Protein AF-A0A2V9LYQ8-F1 (afdb_monomer)

Foldseek 3Di:
DEEEEEPDDDPVVVVVVVCCCPPPNVPYHYHYHHLVCQQVCCVVVVHAYDCHPNGPHHDDDDD

Nearest PDB structures (foldseek):
  6z17-assembly1_AAA  TM=5.771E-01  e=2.092E+00  Pseudomonas aeruginosa UCBPP-PA14
  7nbw-assembly1_A-2  TM=6.479E-01  e=4.473E+00  Pseudomonas aeruginosa PAO1
  1y4t-assembly2_D  TM=5.550E-01  e=2.955E+00  Campylobacter jejuni
  6ekh-assembly1_Y  TM=5.828E-01  e=5.896E+00  Methanococcus maripaludis

Solvent-accessible surface area (backbone atoms only — not comparable to full-atom values): 3517 Å² total; per-residue (Å²): 96,47,33,26,25,37,54,80,83,47,72,68,58,53,51,50,54,49,48,40,35,73,76,74,36,76,73,51,43,80,44,72,35,56,43,90,43,19,36,57,49,18,65,77,70,68,29,48,17,33,66,18,71,80,20,85,41,46,67,71,84,88,1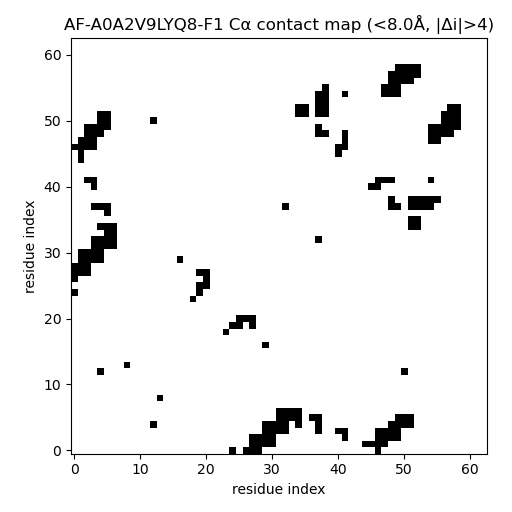24

pLDDT: mean 89.11, std 10.06, range [38.44, 96.81]

Structure (mmCIF, N/CA/C/O backbone):
data_AF-A0A2V9LYQ8-F1
#
_entry.id   AF-A0A2V9LYQ8-F1
#
loop_
_atom_site.group_PDB
_atom_site.id
_atom_site.type_symbol
_atom_site.label_atom_id
_atom_site.label_alt_id
_atom_site.label_comp_id
_atom_site.label_asym_id
_atom_site.label_entity_id
_atom_site.label_seq_id
_atom_site.pdbx_PDB_ins_code
_atom_site.Cartn_x
_atom_site.Cartn_y
_atom_site.Cartn_z
_atom_site.occupancy
_atom_site.B_iso_or_equiv
_atom_site.auth_seq_id
_atom_site.auth_comp_id
_atom_site.auth_asym_id
_atom_site.auth_atom_id
_atom_site.pdbx_PDB_model_num
ATOM 1 N N . MET A 1 1 ? -5.664 2.370 9.186 1.00 90.56 1 MET A N 1
ATOM 2 C CA . MET A 1 1 ? -4.214 2.451 8.880 1.00 90.56 1 MET A CA 1
ATOM 3 C C . MET A 1 1 ? -4.029 2.599 7.376 1.00 90.56 1 MET A C 1
ATOM 5 O O . MET A 1 1 ? -4.866 2.102 6.627 1.00 90.56 1 MET A O 1
ATOM 9 N N . LYS A 1 2 ? -2.969 3.281 6.922 1.00 94.56 2 LYS A N 1
ATOM 10 C CA . LYS A 1 2 ? -2.665 3.422 5.488 1.00 94.56 2 LYS A CA 1
ATOM 11 C C . LYS A 1 2 ? -1.613 2.407 5.064 1.00 94.56 2 LYS A C 1
ATOM 13 O O . LYS A 1 2 ? -0.615 2.226 5.753 1.00 94.56 2 LYS A O 1
ATOM 18 N N . TRP A 1 3 ? -1.831 1.785 3.916 1.00 95.38 3 TRP A N 1
ATOM 19 C CA . TRP A 1 3 ? -0.936 0.807 3.315 1.00 95.38 3 TRP A CA 1
ATOM 20 C C . TRP A 1 3 ? -0.579 1.250 1.902 1.00 95.38 3 TRP A C 1
ATOM 22 O O . TRP A 1 3 ? -1.417 1.808 1.196 1.00 95.38 3 TRP A O 1
ATOM 32 N N . THR A 1 4 ? 0.651 0.999 1.472 1.00 94.69 4 THR A N 1
ATOM 33 C CA . THR A 1 4 ? 1.101 1.331 0.117 1.00 94.69 4 THR A CA 1
ATOM 34 C C . THR A 1 4 ? 1.771 0.131 -0.542 1.00 94.69 4 THR A C 1
ATOM 36 O O . THR A 1 4 ? 2.486 -0.640 0.094 1.00 94.69 4 THR A O 1
ATOM 39 N N . THR A 1 5 ? 1.499 -0.088 -1.824 1.00 94.44 5 THR A N 1
ATOM 40 C CA . THR A 1 5 ? 2.114 -1.172 -2.596 1.00 94.44 5 THR A CA 1
ATOM 41 C C . THR A 1 5 ? 2.236 -0.793 -4.066 1.00 94.44 5 THR A C 1
ATOM 43 O O . THR A 1 5 ? 1.662 0.191 -4.539 1.00 94.44 5 THR A O 1
ATOM 46 N N . ARG A 1 6 ? 3.006 -1.577 -4.819 1.00 91.38 6 ARG A N 1
ATOM 47 C CA . ARG A 1 6 ? 3.271 -1.302 -6.230 1.00 91.38 6 ARG A CA 1
ATOM 48 C C . ARG A 1 6 ? 2.033 -1.515 -7.116 1.00 91.38 6 ARG A C 1
ATOM 50 O O . ARG A 1 6 ? 1.273 -2.473 -6.937 1.00 91.38 6 ARG A O 1
ATOM 57 N N . LYS A 1 7 ? 1.882 -0.675 -8.144 1.00 81.38 7 LYS A N 1
ATOM 58 C CA . LYS A 1 7 ? 0.878 -0.771 -9.218 1.00 81.38 7 LYS A CA 1
ATOM 59 C C . LYS A 1 7 ? 1.094 -2.041 -10.066 1.00 81.38 7 LYS A C 1
ATOM 61 O O . LYS A 1 7 ? 2.153 -2.662 -10.001 1.00 81.38 7 LYS A O 1
ATOM 66 N N . GLN A 1 8 ? 0.082 -2.447 -10.842 1.00 75.69 8 GLN A N 1
ATOM 67 C CA . GLN A 1 8 ? -0.077 -3.766 -11.505 1.00 75.69 8 GLN A CA 1
ATOM 68 C C . GLN A 1 8 ? -0.448 -4.910 -10.560 1.00 75.69 8 GLN A C 1
ATOM 70 O O . GLN A 1 8 ? 0.351 -5.815 -10.322 1.00 75.69 8 GLN A O 1
ATOM 75 N N . ILE A 1 9 ? -1.665 -4.859 -10.030 1.00 62.38 9 ILE A N 1
ATOM 76 C CA . ILE A 1 9 ? -2.222 -5.833 -9.093 1.00 62.38 9 ILE A CA 1
ATOM 77 C C . ILE A 1 9 ? -2.065 -7.267 -9.637 1.00 62.38 9 ILE A C 1
ATOM 79 O O . ILE A 1 9 ? -2.687 -7.648 -10.623 1.00 62.38 9 ILE A O 1
ATOM 83 N N . ARG A 1 10 ? -1.210 -8.061 -8.984 1.00 77.88 10 ARG A N 1
ATOM 84 C CA . ARG A 1 10 ? -1.200 -9.528 -9.099 1.00 77.88 10 ARG A CA 1
ATOM 85 C C . ARG A 1 10 ? -2.036 -10.100 -7.957 1.00 77.88 10 ARG A C 1
ATOM 87 O O . ARG A 1 10 ? -2.142 -9.457 -6.915 1.00 77.88 10 ARG A O 1
ATOM 94 N N . VAL A 1 11 ? -2.554 -11.318 -8.131 1.00 84.12 11 VAL A N 1
ATOM 95 C CA . VAL A 1 11 ? -3.432 -12.003 -7.157 1.00 84.12 11 VAL A CA 1
ATOM 96 C C . VAL A 1 11 ? -2.900 -11.917 -5.721 1.00 84.12 11 VAL A C 1
ATOM 98 O O . VAL A 1 11 ? -3.667 -11.613 -4.813 1.00 84.12 11 VAL A O 1
ATOM 101 N N . ASN A 1 12 ? -1.586 -12.085 -5.525 1.00 83.94 12 ASN A N 1
ATOM 102 C CA . ASN A 1 12 ? -0.950 -12.006 -4.207 1.00 83.94 12 ASN A CA 1
ATOM 103 C C . ASN A 1 12 ? -1.231 -10.673 -3.482 1.00 83.94 12 ASN A C 1
ATOM 105 O O . ASN A 1 12 ? -1.659 -10.663 -2.336 1.00 83.94 12 ASN A O 1
ATOM 109 N N . ARG A 1 13 ? -1.095 -9.531 -4.169 1.00 88.62 13 ARG A N 1
ATOM 110 C CA . ARG A 1 13 ? -1.324 -8.208 -3.563 1.00 88.62 13 ARG A CA 1
ATOM 111 C C . ARG A 1 13 ? -2.786 -7.978 -3.198 1.00 88.62 13 ARG A C 1
ATOM 113 O O . ARG A 1 13 ? -3.061 -7.440 -2.132 1.00 88.62 13 ARG A O 1
ATOM 120 N N . THR A 1 14 ? -3.723 -8.424 -4.036 1.00 90.12 14 THR A N 1
ATOM 121 C CA . THR A 1 14 ? -5.154 -8.355 -3.70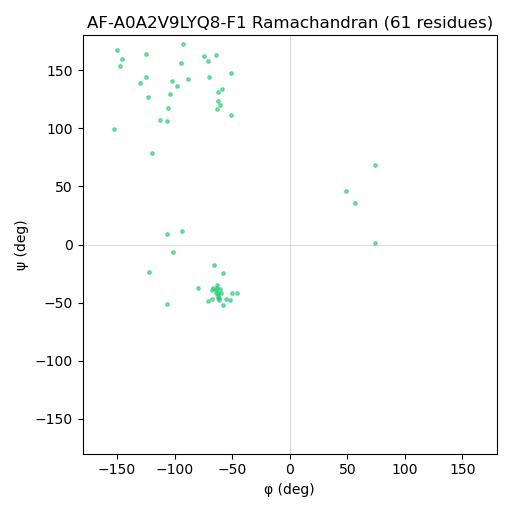1 1.00 90.12 14 THR A CA 1
ATOM 122 C C . THR A 1 14 ? -5.484 -9.223 -2.495 1.00 90.12 14 THR A C 1
ATOM 124 O O . THR A 1 14 ? -6.232 -8.784 -1.625 1.00 90.12 14 THR A O 1
ATOM 127 N N . ALA A 1 15 ? -4.913 -10.430 -2.422 1.00 91.75 15 ALA A N 1
ATOM 128 C CA . ALA A 1 15 ? -5.096 -11.332 -1.292 1.00 91.75 15 ALA A CA 1
ATOM 129 C C . ALA A 1 15 ? -4.552 -10.719 0.008 1.00 91.75 15 ALA A C 1
ATOM 131 O O . ALA A 1 15 ? -5.242 -10.756 1.025 1.00 91.75 15 ALA A O 1
ATOM 132 N N . THR A 1 16 ? -3.384 -10.070 -0.036 1.00 92.69 16 THR A N 1
ATOM 133 C CA . THR A 1 16 ? -2.832 -9.334 1.111 1.00 92.69 16 THR A CA 1
ATOM 134 C C . THR A 1 16 ? -3.742 -8.184 1.541 1.00 92.69 16 THR A C 1
ATOM 136 O O . THR A 1 16 ? -4.075 -8.091 2.721 1.00 92.69 16 THR A O 1
ATOM 139 N N . CYS A 1 17 ? -4.224 -7.347 0.611 1.00 93.50 17 CYS A N 1
ATOM 140 C CA . CYS A 1 17 ? -5.172 -6.276 0.946 1.00 93.50 17 CYS A CA 1
ATOM 141 C C . CYS A 1 17 ? -6.463 -6.829 1.567 1.00 93.50 17 CYS A C 1
ATOM 143 O O . CYS A 1 17 ? -6.969 -6.277 2.544 1.00 93.50 17 CYS A O 1
ATOM 145 N N . TRP A 1 18 ? -6.992 -7.930 1.021 1.00 94.88 18 TRP A N 1
ATOM 146 C CA . TRP A 1 18 ? -8.172 -8.601 1.561 1.00 94.88 18 TRP A CA 1
ATOM 147 C C . TRP A 1 18 ? -7.927 -9.118 2.980 1.00 94.88 18 TRP A C 1
ATOM 149 O O . TRP A 1 18 ? -8.747 -8.871 3.860 1.00 94.88 18 TRP A O 1
ATOM 159 N N . LEU A 1 19 ? -6.791 -9.774 3.223 1.00 95.62 19 LEU A N 1
ATOM 160 C CA . LEU A 1 19 ? -6.428 -10.308 4.534 1.00 95.62 19 LEU A CA 1
ATOM 161 C C . LEU A 1 19 ? -6.291 -9.189 5.570 1.00 95.62 19 LEU A C 1
ATOM 163 O O . LEU A 1 19 ? -6.856 -9.297 6.658 1.00 95.62 19 LEU A O 1
ATOM 167 N N . ILE A 1 20 ? -5.623 -8.088 5.209 1.00 95.06 20 ILE A N 1
ATOM 168 C CA . ILE A 1 20 ? -5.503 -6.902 6.065 1.00 95.06 20 ILE A CA 1
ATOM 169 C C . ILE A 1 20 ? -6.894 -6.366 6.412 1.00 95.06 20 ILE A C 1
ATOM 171 O O . ILE A 1 20 ? -7.210 -6.234 7.591 1.00 95.06 20 ILE A O 1
ATOM 175 N N . ARG A 1 21 ? -7.759 -6.132 5.414 1.00 95.69 21 ARG A N 1
ATOM 176 C CA . ARG A 1 21 ? -9.119 -5.625 5.669 1.00 95.69 21 ARG A CA 1
ATOM 177 C C . ARG A 1 21 ? -9.970 -6.586 6.485 1.00 95.69 21 ARG A C 1
ATOM 179 O O . ARG A 1 21 ? -10.829 -6.157 7.247 1.00 95.69 21 ARG A O 1
ATOM 186 N N . ARG A 1 22 ? -9.791 -7.890 6.294 1.00 96.31 22 ARG A N 1
ATOM 187 C CA . ARG A 1 22 ? -10.651 -8.894 6.916 1.00 96.31 22 ARG A CA 1
ATOM 188 C C . ARG A 1 22 ? -10.279 -9.165 8.369 1.00 96.31 22 ARG A C 1
ATOM 190 O O . ARG A 1 22 ? -11.191 -9.393 9.163 1.00 96.31 22 ARG A O 1
ATOM 197 N N . PHE A 1 23 ? -8.986 -9.170 8.688 1.00 96.81 23 PHE A N 1
ATOM 198 C CA . PHE A 1 23 ? -8.482 -9.691 9.961 1.00 96.81 23 PHE A CA 1
ATOM 199 C C . PHE A 1 23 ? -7.680 -8.689 10.795 1.00 96.81 23 PHE A C 1
ATOM 201 O O . PHE A 1 23 ? -7.603 -8.876 12.005 1.00 96.81 23 PHE A O 1
ATOM 208 N N . LEU A 1 24 ? -7.087 -7.655 10.189 1.00 94.25 24 LEU A N 1
ATOM 209 C CA . LEU A 1 24 ? -6.226 -6.702 10.904 1.00 94.25 24 LEU A CA 1
ATOM 210 C C . LEU A 1 24 ? -6.906 -5.347 11.100 1.00 94.25 24 LEU A C 1
ATOM 212 O O . LEU A 1 24 ? -6.951 -4.832 12.212 1.00 94.25 24 LEU A O 1
ATOM 216 N N . ASP A 1 25 ? -7.430 -4.769 10.021 1.00 94.81 25 ASP A N 1
ATOM 217 C CA . ASP A 1 25 ? -8.002 -3.426 10.021 1.00 94.81 25 ASP A CA 1
ATOM 218 C C . ASP A 1 25 ? -9.076 -3.274 8.924 1.00 94.81 25 ASP A C 1
ATOM 220 O O . ASP A 1 25 ? -8.746 -3.014 7.761 1.00 94.81 25 ASP A O 1
ATOM 224 N N . PRO A 1 26 ? -10.374 -3.380 9.272 1.00 95.31 26 PRO A N 1
ATOM 225 C CA . PRO A 1 26 ? -11.486 -3.173 8.339 1.00 95.31 26 PRO A CA 1
ATOM 226 C C . PRO A 1 26 ? -11.511 -1.796 7.663 1.00 95.31 26 PRO A C 1
ATOM 228 O O . PRO A 1 26 ? -12.068 -1.661 6.567 1.00 95.31 26 PRO A O 1
ATOM 231 N N . GLY A 1 27 ? -10.902 -0.791 8.301 1.00 95.38 27 GLY A N 1
ATOM 232 C CA . GLY A 1 27 ? -10.777 0.580 7.815 1.00 95.38 27 GLY A CA 1
ATOM 233 C C . GLY A 1 27 ? -9.480 0.850 7.050 1.00 95.38 27 GLY A C 1
ATOM 234 O O . GLY A 1 27 ? -9.170 2.011 6.795 1.00 95.38 27 GLY A O 1
ATOM 235 N N . ALA A 1 28 ? -8.706 -0.180 6.691 1.00 96.06 28 ALA A N 1
ATOM 236 C CA . ALA A 1 28 ? -7.451 0.006 5.975 1.00 96.06 28 ALA A CA 1
ATOM 237 C C . ALA A 1 28 ? -7.651 0.666 4.597 1.00 96.06 28 ALA A C 1
ATOM 239 O O . ALA A 1 28 ? -8.460 0.222 3.771 1.00 96.06 28 ALA A O 1
ATOM 240 N N . GLU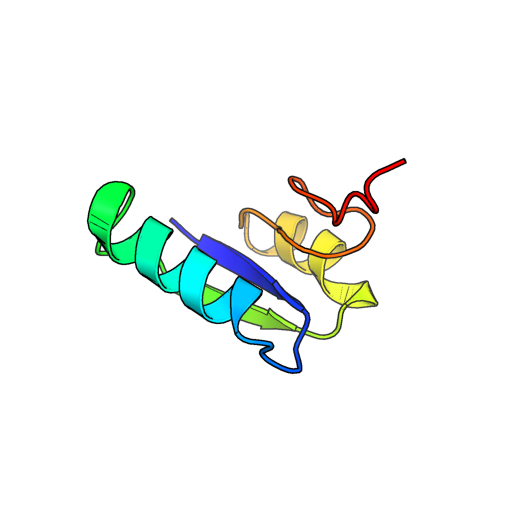 A 1 29 ? -6.853 1.700 4.338 1.00 95.50 29 GLU A N 1
ATOM 241 C CA . GLU A 1 29 ? -6.766 2.398 3.055 1.00 95.50 29 GLU A CA 1
ATOM 242 C C . GLU A 1 29 ? -5.515 1.948 2.301 1.00 95.50 29 GLU A C 1
ATOM 244 O O . GLU A 1 29 ? -4.456 1.773 2.906 1.00 95.50 29 GLU A O 1
ATOM 249 N N . PHE A 1 30 ? -5.626 1.777 0.981 1.00 93.75 30 PHE A N 1
ATOM 250 C CA . PHE A 1 30 ? -4.547 1.251 0.145 1.00 93.75 30 PHE A CA 1
ATOM 251 C C . PHE A 1 30 ? -4.197 2.223 -0.975 1.00 93.75 30 PHE A C 1
ATOM 253 O O . PHE A 1 30 ? -5.058 2.621 -1.759 1.00 93.75 30 PHE A O 1
ATOM 260 N N . LEU A 1 31 ? -2.914 2.551 -1.071 1.00 93.50 31 LEU A N 1
ATOM 261 C CA . LEU A 1 31 ? -2.321 3.352 -2.131 1.00 93.50 31 LEU A CA 1
ATOM 262 C C . LEU A 1 31 ? -1.569 2.423 -3.087 1.00 93.50 31 LEU A C 1
ATOM 264 O O . LEU A 1 31 ? -0.756 1.601 -2.666 1.00 93.50 31 LEU A O 1
ATOM 268 N N . PHE A 1 32 ? -1.841 2.554 -4.384 1.00 92.50 32 PHE A N 1
ATOM 269 C CA . PHE A 1 32 ? -1.165 1.786 -5.428 1.00 92.50 32 PHE A CA 1
ATOM 270 C C . PHE A 1 32 ? -0.304 2.726 -6.267 1.00 92.50 32 PHE A C 1
ATOM 272 O O . PHE A 1 32 ? -0.823 3.508 -7.061 1.00 92.50 32 PHE A O 1
ATOM 279 N N . VAL A 1 33 ? 1.013 2.643 -6.101 1.00 93.19 33 VAL A N 1
ATOM 280 C CA . VAL A 1 33 ? 1.981 3.583 -6.696 1.00 93.19 33 VAL A CA 1
ATOM 281 C C . VAL A 1 33 ? 3.032 2.836 -7.523 1.00 93.19 33 VAL A C 1
ATOM 283 O O . VAL A 1 33 ? 3.109 1.616 -7.443 1.00 93.19 33 VAL A O 1
ATOM 286 N N . PRO A 1 34 ? 3.818 3.476 -8.401 1.00 92.88 34 PRO A N 1
ATOM 287 C CA . PRO A 1 34 ? 4.969 2.824 -9.038 1.00 92.88 34 PRO A CA 1
ATOM 288 C C . PRO A 1 34 ? 5.892 2.149 -8.008 1.00 92.88 34 PRO A C 1
ATOM 290 O O . PRO A 1 34 ? 5.990 2.618 -6.879 1.00 92.88 34 PRO A O 1
ATOM 293 N N . ALA A 1 35 ? 6.536 1.032 -8.363 1.00 89.75 35 ALA A N 1
ATOM 294 C CA . ALA A 1 35 ? 7.287 0.218 -7.396 1.00 89.75 35 ALA A CA 1
ATOM 295 C C . ALA A 1 35 ? 8.433 1.002 -6.742 1.00 89.75 35 ALA A C 1
ATOM 297 O O . ALA A 1 35 ? 8.659 0.902 -5.543 1.00 89.75 35 ALA A O 1
ATOM 298 N N . GLU A 1 36 ? 9.085 1.834 -7.541 1.00 91.12 36 GLU A N 1
ATOM 299 C CA . GLU A 1 36 ? 10.134 2.770 -7.168 1.00 91.12 36 GLU A CA 1
ATOM 300 C C . GLU A 1 36 ? 9.656 3.905 -6.244 1.00 91.12 36 GLU A C 1
ATOM 302 O O . GLU A 1 36 ?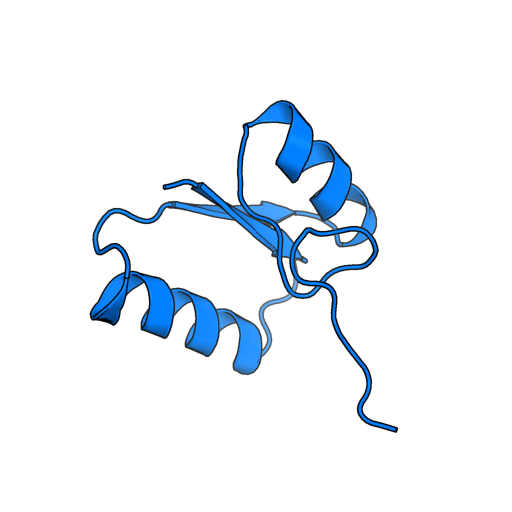 10.474 4.535 -5.585 1.00 91.12 36 GLU A O 1
ATOM 307 N N . GLN A 1 37 ? 8.343 4.148 -6.160 1.00 93.56 37 GLN A N 1
ATOM 308 C CA . GLN A 1 37 ? 7.744 5.190 -5.317 1.00 93.56 37 GLN A CA 1
ATOM 309 C C . GLN A 1 37 ? 7.153 4.644 -4.014 1.00 93.56 37 GLN A C 1
ATOM 311 O O . GLN A 1 37 ? 6.714 5.422 -3.174 1.00 93.56 37 GLN A O 1
ATOM 316 N N . VAL A 1 38 ? 7.105 3.322 -3.812 1.00 92.56 38 VAL A N 1
ATOM 317 C CA . VAL A 1 38 ? 6.462 2.749 -2.616 1.00 92.56 38 VAL A CA 1
ATOM 318 C C . VAL A 1 38 ? 7.166 3.213 -1.342 1.00 92.56 38 VAL A C 1
ATOM 320 O O . VAL A 1 38 ? 6.489 3.675 -0.431 1.00 92.56 38 VAL A O 1
ATOM 323 N N . ALA A 1 39 ? 8.500 3.168 -1.305 1.00 92.19 39 ALA A N 1
ATOM 324 C CA . ALA A 1 39 ? 9.289 3.569 -0.138 1.00 92.19 39 ALA A CA 1
ATOM 325 C C . ALA A 1 39 ? 9.205 5.079 0.165 1.00 92.19 39 ALA A C 1
ATOM 327 O O . ALA A 1 39 ? 9.136 5.478 1.329 1.00 92.19 39 ALA A O 1
ATOM 328 N N . SER A 1 40 ? 9.169 5.931 -0.868 1.00 94.00 40 SER A N 1
ATOM 329 C CA . SER A 1 40 ? 9.000 7.377 -0.669 1.00 94.00 40 SER A CA 1
ATOM 330 C C . SER A 1 40 ? 7.602 7.690 -0.136 1.00 94.00 40 SER A C 1
ATOM 332 O O . SER A 1 40 ? 7.463 8.360 0.880 1.00 94.00 40 SER A O 1
ATOM 334 N N . VAL A 1 41 ? 6.567 7.107 -0.749 1.00 94.12 41 VAL A N 1
ATOM 335 C CA . VAL A 1 41 ? 5.168 7.296 -0.339 1.00 94.12 41 VAL A CA 1
ATOM 336 C C . VAL A 1 41 ? 4.920 6.761 1.069 1.00 94.12 41 VAL A C 1
ATOM 338 O O . VAL A 1 41 ? 4.183 7.379 1.830 1.00 94.12 41 VAL A O 1
ATOM 341 N N . GLU A 1 42 ? 5.542 5.640 1.437 1.00 94.00 42 GLU A N 1
ATOM 342 C CA . GLU A 1 42 ? 5.502 5.094 2.797 1.00 94.00 42 GLU A CA 1
ATOM 343 C C . GLU A 1 42 ? 5.893 6.151 3.837 1.00 94.00 42 GLU A C 1
ATOM 345 O O . GLU A 1 42 ? 5.162 6.369 4.805 1.00 94.00 42 GLU A O 1
ATOM 350 N N . THR A 1 43 ? 6.994 6.858 3.576 1.00 92.75 43 THR A N 1
ATOM 351 C CA . THR A 1 43 ? 7.511 7.915 4.450 1.00 92.75 43 THR A CA 1
ATOM 352 C C . THR A 1 43 ? 6.616 9.154 4.420 1.00 92.75 43 THR A C 1
ATOM 354 O O . THR A 1 43 ? 6.218 9.651 5.473 1.00 92.75 43 THR A O 1
ATOM 357 N N . ASP A 1 44 ? 6.249 9.620 3.224 1.00 94.38 44 ASP A N 1
ATOM 358 C CA . ASP A 1 44 ? 5.526 10.881 3.022 1.00 94.38 44 ASP A CA 1
ATOM 359 C C . ASP A 1 44 ? 4.130 10.880 3.652 1.00 94.38 44 ASP A C 1
ATOM 361 O O . ASP A 1 44 ? 3.689 11.884 4.212 1.00 94.38 44 ASP A O 1
ATOM 365 N N . VAL A 1 45 ? 3.411 9.756 3.562 1.00 92.81 45 VAL A N 1
ATOM 366 C CA . VAL A 1 45 ? 2.033 9.646 4.070 1.00 92.81 45 VAL A CA 1
ATOM 367 C C . VAL A 1 45 ? 1.918 8.824 5.352 1.00 92.81 45 VAL A C 1
ATOM 369 O O . VAL A 1 45 ? 0.796 8.508 5.760 1.00 92.81 45 VAL A O 1
ATOM 372 N N . GLN A 1 46 ? 3.053 8.466 5.963 1.00 93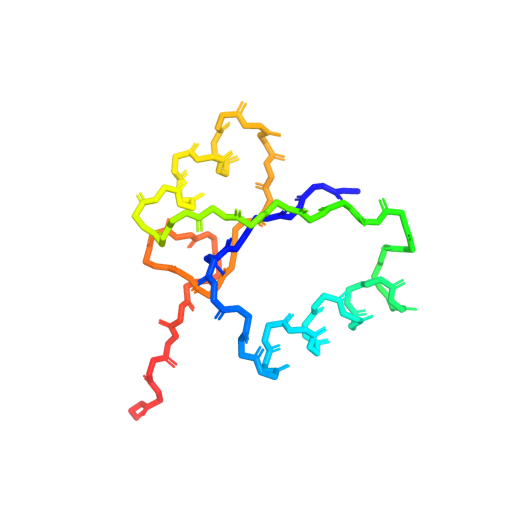.06 46 GLN A N 1
ATOM 373 C CA . GLN A 1 46 ? 3.133 7.577 7.128 1.00 93.06 46 GLN A CA 1
ATOM 374 C C . GLN A 1 46 ? 2.309 6.291 6.926 1.00 93.06 46 GLN A C 1
ATOM 376 O O . GLN A 1 46 ? 1.511 5.888 7.777 1.00 93.06 46 GLN A O 1
ATOM 381 N N . ALA A 1 47 ? 2.453 5.684 5.748 1.00 94.62 47 ALA A N 1
ATOM 382 C CA . ALA A 1 47 ? 1.820 4.415 5.411 1.00 94.62 47 ALA A CA 1
ATOM 383 C C . ALA A 1 47 ? 2.753 3.243 5.734 1.00 94.62 47 ALA A C 1
ATOM 385 O O . ALA A 1 47 ? 3.914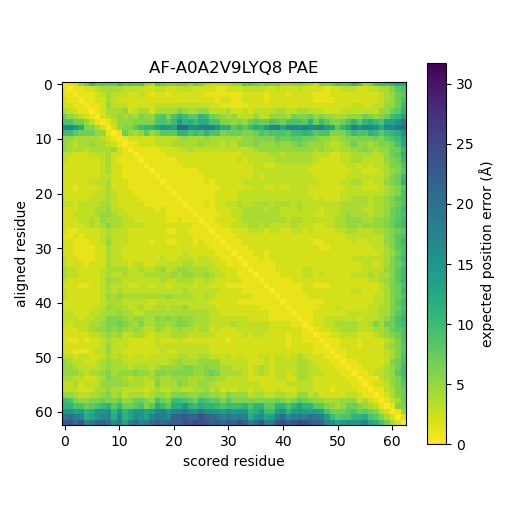 3.429 6.072 1.00 94.62 47 ALA A O 1
ATOM 386 N N . ILE A 1 48 ? 2.240 2.023 5.609 1.00 94.88 48 ILE A N 1
ATOM 387 C CA . ILE A 1 48 ? 3.030 0.794 5.695 1.00 94.88 48 ILE A CA 1
ATOM 388 C C . ILE A 1 48 ? 3.185 0.222 4.287 1.00 94.88 48 ILE A C 1
ATOM 390 O O . ILE A 1 48 ? 2.192 -0.129 3.639 1.00 94.88 48 ILE A O 1
ATOM 394 N N . GLY A 1 49 ? 4.420 0.141 3.796 1.00 93.62 49 GLY A N 1
ATOM 395 C CA . GLY A 1 49 ? 4.716 -0.358 2.459 1.00 93.62 49 GLY A CA 1
ATOM 396 C C . GLY A 1 49 ? 4.923 -1.869 2.411 1.00 93.62 49 GLY A C 1
ATOM 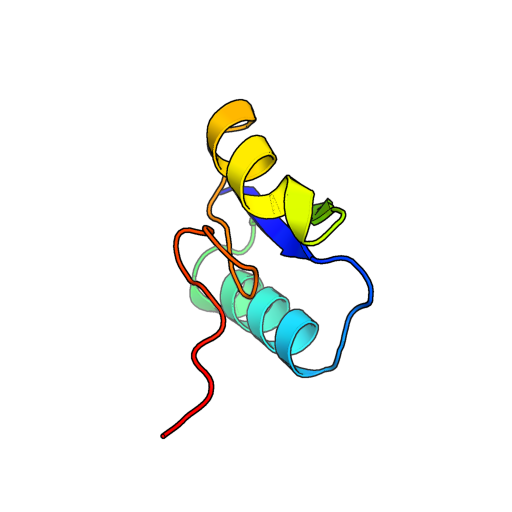397 O O . GLY A 1 49 ? 5.545 -2.448 3.303 1.00 93.62 49 GLY A O 1
ATOM 398 N N . PHE A 1 50 ? 4.447 -2.518 1.342 1.00 92.94 50 PHE A N 1
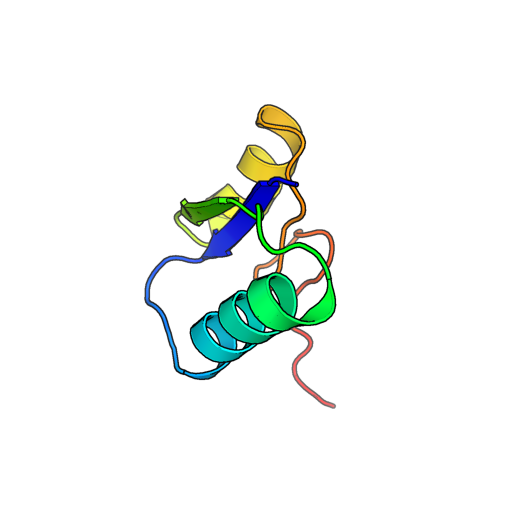ATOM 399 C CA . PHE A 1 50 ? 4.712 -3.940 1.094 1.00 92.94 50 PHE A CA 1
ATOM 400 C C . PHE A 1 50 ? 4.844 -4.320 -0.394 1.00 92.94 50 PHE A C 1
ATOM 402 O O . PHE A 1 50 ? 4.333 -3.628 -1.279 1.00 92.94 50 PHE A O 1
ATOM 409 N N . ASP A 1 51 ? 5.487 -5.464 -0.665 1.00 89.06 51 ASP A N 1
ATOM 410 C CA . ASP A 1 51 ? 5.710 -6.058 -2.002 1.00 89.06 51 ASP A CA 1
ATOM 411 C C . ASP A 1 51 ? 6.446 -5.120 -2.980 1.00 89.06 51 ASP A C 1
ATOM 413 O O . ASP A 1 51 ? 6.172 -5.090 -4.183 1.00 89.06 51 ASP A O 1
ATOM 417 N N . ALA A 1 52 ? 7.385 -4.321 -2.466 1.00 89.44 52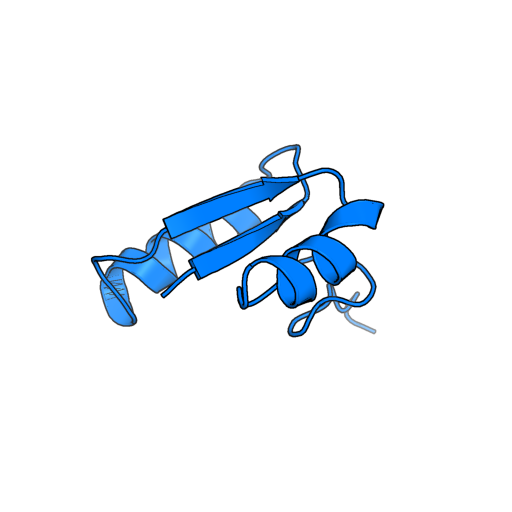 ALA A N 1
ATOM 418 C CA . ALA A 1 52 ? 8.213 -3.423 -3.265 1.00 89.44 52 ALA A CA 1
ATOM 419 C C . ALA A 1 52 ? 9.626 -3.259 -2.679 1.00 89.44 52 ALA A C 1
ATOM 421 O O . ALA A 1 52 ? 9.804 -3.412 -1.468 1.00 89.44 52 ALA A O 1
ATOM 422 N N . PRO A 1 53 ? 10.638 -2.948 -3.511 1.00 87.06 53 PRO A N 1
ATOM 423 C CA . PRO A 1 53 ? 11.985 -2.665 -3.028 1.00 87.06 53 PRO A CA 1
ATOM 424 C C . PRO A 1 53 ? 11.994 -1.483 -2.053 1.00 87.06 53 PRO A C 1
ATOM 426 O O . PRO A 1 53 ? 11.383 -0.452 -2.322 1.00 87.06 53 PRO A O 1
ATOM 429 N N . GLY A 1 54 ? 12.692 -1.635 -0.926 1.00 85.50 54 GLY A N 1
ATOM 430 C CA . GLY A 1 54 ? 12.851 -0.572 0.074 1.00 85.50 54 GLY A CA 1
ATOM 431 C C . GLY A 1 54 ? 11.617 -0.274 0.932 1.00 85.50 54 GLY A C 1
ATOM 432 O O . GLY A 1 54 ? 11.688 0.615 1.770 1.00 85.50 54 GLY A O 1
ATOM 433 N N . ALA A 1 55 ? 10.510 -0.996 0.745 1.00 90.81 55 ALA A N 1
ATOM 434 C CA . ALA A 1 55 ? 9.341 -0.895 1.614 1.00 90.81 55 ALA A CA 1
ATOM 435 C C . ALA A 1 55 ? 9.582 -1.584 2.970 1.00 90.81 55 ALA A C 1
ATOM 437 O O . ALA A 1 55 ? 10.443 -2.461 3.064 1.00 90.81 55 ALA A O 1
ATOM 438 N N . SER A 1 56 ? 8.763 -1.273 3.980 1.00 90.81 56 SER A N 1
ATOM 439 C CA . SER A 1 56 ? 8.765 -1.975 5.279 1.00 90.81 56 SER A CA 1
ATOM 440 C C . SER A 1 56 ? 8.696 -3.504 5.140 1.00 90.81 56 SER A C 1
ATOM 442 O O . SER A 1 56 ? 9.409 -4.229 5.835 1.00 90.81 56 SER A O 1
ATOM 444 N N . TYR A 1 57 ? 7.867 -4.004 4.217 1.00 89.06 57 TYR A N 1
ATOM 445 C CA . TYR A 1 57 ? 7.728 -5.432 3.912 1.00 89.06 57 TYR A CA 1
ATOM 446 C C . TYR A 1 57 ? 8.093 -5.723 2.446 1.00 89.06 57 TYR A C 1
ATOM 448 O O . TYR A 1 57 ? 7.206 -5.863 1.595 1.00 89.06 57 TYR A O 1
ATOM 456 N N . PRO A 1 58 ? 9.390 -5.803 2.107 1.00 86.06 58 PRO A N 1
ATOM 457 C CA . PRO A 1 58 ? 9.817 -5.971 0.726 1.00 86.06 58 PRO A CA 1
ATOM 458 C C . PRO A 1 58 ? 9.502 -7.376 0.205 1.00 86.06 58 PRO A C 1
ATOM 460 O O . PRO A 1 58 ? 9.373 -8.333 0.974 1.00 86.06 58 PRO A O 1
ATOM 463 N N . HIS A 1 59 ? 9.420 -7.512 -1.122 1.00 80.62 59 HIS A N 1
ATOM 464 C CA . HIS A 1 59 ? 9.374 -8.830 -1.750 1.00 80.62 59 HIS A CA 1
ATOM 465 C C . HIS A 1 59 ? 10.674 -9.576 -1.430 1.00 80.62 59 HIS A C 1
ATOM 467 O O . HIS A 1 59 ? 11.761 -9.070 -1.710 1.00 80.62 59 HIS A O 1
ATOM 473 N N . ARG A 1 60 ? 10.565 -10.758 -0.825 1.00 74.94 60 ARG A N 1
ATOM 474 C CA . ARG A 1 60 ? 11.690 -11.672 -0.639 1.00 74.94 60 ARG A CA 1
ATOM 475 C C . ARG A 1 60 ? 11.501 -12.813 -1.619 1.00 74.94 60 ARG A C 1
ATOM 477 O O . ARG A 1 60 ? 10.616 -13.640 -1.410 1.00 74.94 60 ARG A O 1
ATOM 484 N N . ASP A 1 61 ? 12.307 -12.834 -2.675 1.00 67.62 61 ASP A N 1
ATOM 485 C CA . ASP A 1 61 ? 12.429 -14.034 -3.494 1.00 67.62 61 ASP A CA 1
ATOM 486 C C . ASP A 1 61 ? 12.955 -15.145 -2.578 1.00 67.62 61 ASP A C 1
ATOM 488 O O . ASP A 1 61 ? 13.982 -14.985 -1.914 1.00 67.62 61 ASP A O 1
ATOM 492 N N . GLY A 1 62 ? 12.178 -16.221 -2.449 1.00 59.50 62 GLY A N 1
ATOM 493 C CA . GLY A 1 62 ? 12.560 -17.370 -1.640 1.00 59.50 62 GLY A CA 1
ATOM 494 C C . GLY A 1 62 ? 13.810 -18.005 -2.235 1.00 59.50 62 GLY A C 1
ATOM 495 O O . GLY A 1 62 ? 13.765 -18.481 -3.367 1.00 59.50 62 GLY A O 1
ATOM 496 N N . ASN A 1 63 ? 14.902 -17.985 -1.475 1.00 38.44 63 ASN A N 1
ATOM 497 C CA . ASN A 1 63 ? 16.105 -18.767 -1.730 1.00 38.44 63 ASN A CA 1
ATOM 498 C C . ASN A 1 63 ? 16.201 -19.881 -0.692 1.00 38.44 63 ASN A C 1
ATOM 500 O O . ASN A 1 63 ? 15.935 -19.576 0.496 1.00 38.44 63 ASN A O 1
#

Mean predicted aligned error: 4.04 Å

Radius of gyration: 11.02 Å; Cα contacts (8 Å, |Δi|>4): 109; chains: 1; bounding box: 28×30×22 Å

Secondary structure (DSSP, 8-state):
-EEEEESS--HHHHHHHHHIIIII-TT-EEEEE-GGGHHHHHHHTT-EEESSTTSSB------

Sequence (63 aa):
MKWTTRKQIRVNRTATCWLIRRFLDPGAEFLFVPAEQVASVETDVQAIGFDAPGASYPHRDGN